Protein AF-A0A2T7DEH5-F1 (afdb_monomer_lite)

Structure (mmCIF, N/CA/C/O backbone):
data_AF-A0A2T7DEH5-F1
#
_entry.id   AF-A0A2T7DEH5-F1
#
loop_
_atom_site.group_PDB
_atom_site.id
_atom_site.type_symbol
_atom_site.label_atom_id
_atom_site.label_alt_id
_atom_site.label_comp_id
_atom_site.label_asym_id
_atom_site.label_entity_id
_atom_site.label_seq_id
_atom_site.pdbx_PDB_ins_code
_atom_site.Cartn_x
_atom_site.Cartn_y
_atom_site.Cartn_z
_atom_site.occupancy
_atom_site.B_iso_or_equiv
_atom_site.auth_seq_id
_atom_site.auth_comp_id
_atom_site.auth_asym_id
_atom_site.auth_atom_id
_atom_site.pdbx_PDB_model_num
ATOM 1 N N . MET A 1 1 ? -46.419 3.529 30.782 1.00 58.59 1 MET A N 1
ATOM 2 C CA . MET A 1 1 ? -45.115 2.832 30.854 1.00 58.59 1 MET A CA 1
ATOM 3 C C . MET A 1 1 ? -44.431 3.254 32.144 1.00 58.59 1 MET A C 1
ATOM 5 O O . MET A 1 1 ? -44.558 4.417 32.499 1.00 58.59 1 MET A O 1
ATOM 9 N N . SER A 1 2 ? -43.824 2.330 32.893 1.00 74.81 2 SER A N 1
ATOM 10 C CA . SER A 1 2 ? -43.203 2.645 34.188 1.00 74.81 2 SER A CA 1
ATOM 11 C C . SER A 1 2 ? -41.852 3.337 33.983 1.00 74.81 2 SER A C 1
ATOM 13 O O . SER A 1 2 ? -41.044 2.860 33.193 1.00 74.81 2 SER A O 1
ATOM 15 N N . ASP A 1 3 ? -41.570 4.400 34.740 1.00 79.75 3 ASP A N 1
ATOM 16 C CA . ASP A 1 3 ? -40.279 5.123 34.788 1.00 79.75 3 ASP A CA 1
ATOM 17 C C . ASP A 1 3 ? -39.073 4.179 35.039 1.00 79.75 3 ASP A C 1
ATOM 19 O O . ASP A 1 3 ? -37.925 4.445 34.679 1.00 79.75 3 ASP A O 1
ATOM 23 N N . ARG A 1 4 ? -39.341 3.001 35.620 1.00 81.69 4 ARG A N 1
ATOM 24 C CA . ARG A 1 4 ? -38.365 1.924 35.831 1.00 81.69 4 ARG A CA 1
ATOM 25 C C . ARG A 1 4 ? -37.975 1.198 34.538 1.00 81.69 4 ARG A C 1
ATOM 27 O O . ARG A 1 4 ? -36.815 0.813 34.399 1.00 81.69 4 ARG A O 1
ATOM 34 N N . ASP A 1 5 ? -38.915 1.028 33.611 1.00 85.06 5 ASP A N 1
ATOM 35 C CA . ASP A 1 5 ? -38.689 0.345 32.333 1.00 85.06 5 ASP A CA 1
ATOM 36 C C . ASP A 1 5 ? -37.904 1.235 31.364 1.00 85.06 5 ASP A C 1
ATOM 38 O O . ASP A 1 5 ? -36.996 0.752 30.690 1.00 85.06 5 ASP A O 1
ATOM 42 N N . GLU A 1 6 ? -38.181 2.543 31.341 1.00 84.81 6 GLU A N 1
ATOM 43 C CA . GLU A 1 6 ? -37.396 3.513 30.560 1.00 84.81 6 GLU A CA 1
ATOM 44 C C . GLU A 1 6 ? -35.951 3.609 31.056 1.00 84.81 6 GLU A C 1
ATOM 46 O O . GLU A 1 6 ? -35.015 3.530 30.260 1.00 84.81 6 GLU A O 1
ATOM 51 N N . LYS A 1 7 ? -35.742 3.671 32.379 1.00 87.81 7 LYS A N 1
ATOM 52 C CA . LYS A 1 7 ? -34.392 3.643 32.968 1.00 87.81 7 LYS A CA 1
ATOM 53 C C . LYS A 1 7 ? -33.633 2.355 32.653 1.00 87.81 7 LYS A C 1
ATOM 55 O O . LYS A 1 7 ? -32.412 2.404 32.506 1.00 87.81 7 LYS A O 1
ATOM 60 N N . ARG A 1 8 ? -34.322 1.210 32.557 1.00 89.94 8 ARG A N 1
ATOM 61 C CA . ARG A 1 8 ? -33.696 -0.064 32.173 1.00 89.94 8 ARG A CA 1
ATOM 62 C C . ARG A 1 8 ? -33.271 -0.049 30.705 1.00 89.94 8 ARG A C 1
ATOM 64 O O . ARG A 1 8 ? -32.101 -0.296 30.436 1.00 89.94 8 ARG A O 1
ATOM 71 N N . LYS A 1 9 ? -34.169 0.352 29.799 1.00 91.19 9 LYS A N 1
ATOM 72 C CA . LYS A 1 9 ? -33.872 0.485 28.363 1.00 91.19 9 LYS A CA 1
ATOM 73 C C . LYS A 1 9 ? -32.709 1.440 28.095 1.00 91.19 9 LYS A C 1
ATOM 75 O O . LYS A 1 9 ? -31.825 1.120 27.313 1.00 91.19 9 LYS A O 1
ATOM 80 N N . LEU A 1 10 ? -32.658 2.581 28.789 1.00 91.69 10 LEU A N 1
ATOM 81 C CA . LEU A 1 10 ? -31.562 3.545 28.639 1.00 91.69 10 LEU A CA 1
ATOM 82 C C . LEU A 1 10 ? -30.207 2.963 29.082 1.00 91.69 10 LEU A C 1
ATOM 84 O O . LEU A 1 10 ? -29.171 3.286 28.507 1.00 91.69 10 LEU A O 1
ATOM 88 N N . ARG A 1 11 ? -30.195 2.119 30.122 1.00 89.62 11 ARG A N 1
ATOM 89 C CA . ARG A 1 11 ? -28.976 1.434 30.583 1.00 89.62 11 ARG A CA 1
ATOM 90 C C . ARG A 1 11 ? -28.533 0.340 29.618 1.00 89.62 11 ARG A C 1
ATOM 92 O O . ARG A 1 11 ? -27.335 0.196 29.414 1.00 89.62 11 ARG A O 1
ATOM 99 N N . GLU A 1 12 ? -29.480 -0.410 29.060 1.00 92.00 12 GLU A N 1
ATOM 100 C CA . GLU A 1 12 ? -29.220 -1.433 28.040 1.00 92.00 12 GLU A CA 1
ATOM 101 C C . GLU A 1 12 ? -28.627 -0.788 26.779 1.00 92.00 12 GLU A C 1
ATOM 103 O O . GLU A 1 12 ? -27.532 -1.171 26.384 1.00 92.00 12 GLU A O 1
ATOM 108 N N . ALA A 1 13 ? -29.241 0.281 26.260 1.00 90.69 13 ALA A N 1
ATOM 109 C CA . ALA A 1 13 ? -28.735 1.014 25.095 1.00 90.69 13 ALA A CA 1
ATOM 110 C C . ALA A 1 13 ? -27.317 1.572 25.314 1.00 90.69 13 ALA A C 1
ATOM 112 O O . ALA A 1 13 ? -26.425 1.348 24.506 1.00 90.69 13 ALA A O 1
ATOM 113 N N . ARG A 1 14 ? -27.056 2.212 26.464 1.00 92.12 14 ARG A N 1
ATOM 114 C CA . ARG A 1 14 ? -25.702 2.702 26.796 1.00 92.12 14 ARG A CA 1
ATOM 115 C C . ARG A 1 14 ? -24.666 1.585 26.887 1.00 92.12 14 ARG A C 1
ATOM 117 O O . ARG A 1 14 ? -23.488 1.825 26.637 1.00 92.12 14 ARG A O 1
ATOM 124 N N . LYS A 1 15 ? -25.079 0.395 27.325 1.00 93.12 15 LYS A N 1
ATOM 125 C CA . LYS A 1 15 ? -24.193 -0.765 27.389 1.00 93.12 15 LYS A CA 1
ATOM 126 C C . LYS A 1 15 ? -23.897 -1.286 25.983 1.00 93.12 15 LYS A C 1
ATOM 128 O O . LYS A 1 15 ? -22.737 -1.552 25.702 1.00 93.12 15 LYS A O 1
ATOM 133 N N . GLU A 1 16 ? -24.909 -1.386 25.125 1.00 91.25 16 GLU A N 1
ATOM 134 C CA . GLU A 1 16 ? -24.741 -1.766 23.717 1.00 91.25 16 GLU A CA 1
ATOM 135 C C . GLU A 1 16 ? -23.810 -0.796 22.982 1.00 91.25 16 GLU A C 1
ATOM 137 O O . GLU A 1 16 ? -22.873 -1.247 22.330 1.00 91.25 16 GLU A O 1
ATOM 142 N N . ASP A 1 17 ? -23.984 0.515 23.170 1.00 91.56 17 ASP A N 1
ATOM 143 C CA . ASP A 1 17 ? -23.095 1.533 22.596 1.00 91.56 17 ASP A CA 1
ATOM 144 C C . ASP A 1 17 ? -21.641 1.342 23.062 1.00 91.56 17 ASP A C 1
ATOM 146 O O . ASP A 1 17 ? -20.717 1.320 22.250 1.00 91.56 17 ASP A O 1
ATOM 150 N N . ALA A 1 18 ? -21.431 1.132 24.366 1.00 90.88 18 ALA A N 1
ATOM 151 C CA . ALA A 1 18 ? -20.100 0.905 24.932 1.00 90.88 18 ALA A CA 1
ATOM 152 C C . ALA A 1 18 ? -19.481 -0.442 24.510 1.00 90.88 18 ALA A C 1
ATOM 154 O O . ALA A 1 18 ? -18.256 -0.584 24.466 1.00 90.88 18 ALA A O 1
ATOM 155 N N . ASP A 1 19 ? -20.301 -1.459 24.246 1.00 92.25 19 ASP A N 1
ATOM 156 C CA . ASP A 1 19 ? -19.854 -2.753 23.727 1.00 92.25 19 ASP A CA 1
ATOM 157 C C . ASP A 1 19 ? -19.469 -2.629 22.242 1.00 92.25 19 ASP A C 1
ATOM 159 O O . ASP A 1 19 ? -18.417 -3.135 21.846 1.00 92.25 19 ASP A O 1
ATOM 163 N N . MET A 1 20 ? -20.241 -1.881 21.444 1.00 89.19 20 MET A N 1
ATOM 164 C CA . MET A 1 20 ? -19.904 -1.565 20.051 1.00 89.19 20 MET A CA 1
ATOM 165 C C . MET A 1 20 ? -18.625 -0.737 19.934 1.00 89.19 20 MET A C 1
ATOM 167 O O . MET A 1 20 ? -17.775 -1.047 19.103 1.00 89.19 20 MET A O 1
ATOM 171 N N . GLU A 1 21 ? -18.456 0.291 20.767 1.00 88.62 21 GLU A N 1
ATOM 172 C CA . GLU A 1 21 ? -17.243 1.115 20.771 1.00 88.62 21 GLU A CA 1
ATOM 173 C C . GLU A 1 21 ? -16.004 0.270 21.095 1.00 88.62 21 GLU A C 1
ATOM 175 O O . GLU A 1 21 ? -14.983 0.361 20.412 1.00 88.62 21 GLU A O 1
ATOM 180 N N . ARG A 1 22 ? -16.114 -0.634 22.078 1.00 87.75 22 ARG A N 1
ATOM 181 C CA . ARG A 1 22 ? -15.038 -1.578 22.408 1.00 87.75 22 ARG A CA 1
ATOM 182 C C . ARG A 1 22 ? -14.733 -2.552 21.275 1.00 87.75 22 ARG A C 1
ATOM 184 O O . ARG A 1 22 ? -13.559 -2.826 21.043 1.00 87.75 22 ARG A O 1
ATOM 191 N N . ALA A 1 23 ? -15.749 -3.053 20.574 1.00 85.88 23 ALA A N 1
ATOM 192 C CA . ALA A 1 23 ? -15.551 -3.919 19.414 1.00 85.88 23 ALA A CA 1
ATOM 193 C C . ALA A 1 23 ? -14.823 -3.176 18.280 1.00 85.88 23 ALA A C 1
ATOM 195 O O . ALA A 1 23 ? -13.813 -3.660 17.780 1.00 85.88 23 ALA A O 1
ATOM 196 N N . GLN A 1 24 ? -15.248 -1.950 17.954 1.00 84.56 24 GLN A N 1
ATOM 197 C CA . GLN A 1 24 ? -14.571 -1.122 16.947 1.00 84.56 24 GLN A CA 1
ATOM 198 C C . GLN A 1 24 ? -13.116 -0.828 17.317 1.00 84.56 24 GLN A C 1
ATOM 200 O O . GLN A 1 24 ? -12.240 -0.792 16.457 1.00 84.56 24 GLN A O 1
ATOM 205 N N . GLU A 1 25 ? -12.851 -0.580 18.594 1.00 84.88 25 GLU A N 1
ATOM 206 C CA . GLU A 1 25 ? -11.505 -0.325 19.089 1.00 84.88 25 GLU A CA 1
ATOM 207 C C . GLU A 1 25 ? -10.614 -1.575 18.986 1.00 84.88 25 GLU A C 1
ATOM 209 O O . GLU A 1 25 ? -9.455 -1.473 18.581 1.00 84.88 25 GLU A O 1
ATOM 214 N N . GLN A 1 26 ? -11.165 -2.761 19.264 1.00 85.25 26 GLN A N 1
ATOM 215 C CA . GLN A 1 26 ? -10.478 -4.039 19.047 1.00 85.25 26 GLN A CA 1
ATOM 216 C C . GLN A 1 26 ? -10.177 -4.284 17.565 1.00 85.25 26 GLN A C 1
ATOM 218 O O . GLN A 1 26 ? -9.048 -4.647 17.236 1.00 85.25 26 GLN A O 1
ATOM 223 N N . ASP A 1 27 ? -11.131 -4.005 16.676 1.00 84.25 27 ASP A N 1
ATOM 224 C CA . ASP A 1 27 ? -10.960 -4.158 15.226 1.00 84.25 27 ASP A CA 1
ATOM 225 C C . ASP A 1 27 ? -9.881 -3.218 14.666 1.00 84.25 27 ASP A C 1
ATOM 227 O O . ASP A 1 27 ? -9.196 -3.533 13.696 1.00 84.25 27 ASP A O 1
ATOM 231 N N . ARG A 1 28 ? -9.704 -2.047 15.282 1.00 88.06 28 ARG A N 1
ATOM 232 C CA . ARG A 1 28 ? -8.735 -1.025 14.861 1.00 88.06 28 ARG A CA 1
ATOM 233 C C . ARG A 1 28 ? -7.343 -1.214 15.457 1.00 88.06 28 ARG A C 1
ATOM 235 O O . ARG A 1 28 ? -6.384 -0.618 14.959 1.00 88.06 28 ARG A O 1
ATOM 242 N N . ALA A 1 29 ? -7.211 -2.012 16.515 1.00 87.94 29 ALA A N 1
ATOM 243 C CA . ALA A 1 29 ? -5.944 -2.217 17.208 1.00 87.94 29 ALA A CA 1
ATOM 244 C C . ALA A 1 29 ? -4.829 -2.788 16.303 1.00 87.94 29 ALA A C 1
ATOM 246 O O . ALA A 1 29 ? -3.707 -2.275 16.387 1.00 87.94 29 ALA A O 1
ATOM 247 N N . PRO A 1 30 ? -5.090 -3.769 15.407 1.00 88.06 30 PRO A N 1
ATOM 248 C CA . PRO A 1 30 ? -4.092 -4.242 14.449 1.00 88.06 30 PRO A CA 1
ATOM 249 C C . PRO A 1 30 ? -3.577 -3.122 13.546 1.00 88.06 30 PRO A C 1
ATOM 251 O O . PRO A 1 30 ? -2.369 -2.932 13.453 1.00 88.06 30 PRO A O 1
ATOM 254 N N . VAL A 1 31 ? -4.465 -2.314 12.961 1.00 88.25 31 VAL A N 1
ATOM 255 C CA . VAL A 1 31 ? -4.079 -1.194 12.085 1.00 88.25 31 VAL A CA 1
ATOM 256 C C . VAL A 1 31 ? -3.218 -0.184 12.840 1.00 88.25 31 VAL A C 1
ATOM 258 O O . VAL A 1 31 ? -2.134 0.167 12.386 1.00 88.25 31 VAL A O 1
ATOM 261 N N . ARG A 1 32 ? -3.637 0.219 14.050 1.00 89.31 32 ARG A N 1
ATOM 262 C CA . ARG A 1 32 ? -2.886 1.174 14.888 1.00 89.31 32 ARG A CA 1
ATOM 263 C C . ARG A 1 32 ? -1.470 0.716 15.207 1.00 89.31 32 ARG A C 1
ATOM 265 O O . ARG A 1 32 ? -0.566 1.543 15.282 1.00 89.31 32 ARG A O 1
ATOM 272 N N . LYS A 1 33 ? -1.280 -0.589 15.407 1.00 90.25 33 LYS A N 1
ATOM 273 C CA . LYS A 1 33 ? 0.032 -1.180 15.681 1.00 90.25 33 LYS A CA 1
ATOM 274 C C . LYS A 1 33 ? 0.982 -1.073 14.482 1.00 90.25 33 LYS A C 1
ATOM 276 O O . LYS A 1 33 ? 2.190 -1.025 14.695 1.00 90.25 33 LYS A O 1
ATOM 281 N N . HIS A 1 34 ? 0.447 -1.034 13.263 1.00 91.50 34 HIS A N 1
ATOM 282 C CA . HIS A 1 34 ? 1.219 -1.047 12.019 1.00 91.50 34 HIS A CA 1
ATOM 283 C C . HIS A 1 34 ? 1.211 0.300 11.278 1.00 91.50 34 HIS A C 1
ATOM 285 O O . HIS A 1 34 ? 1.716 0.378 10.160 1.00 91.50 34 HIS A O 1
ATOM 291 N N . LEU A 1 35 ? 0.675 1.365 11.889 1.00 92.00 35 LEU A N 1
ATOM 292 C CA . LEU A 1 35 ? 0.771 2.717 11.336 1.00 92.00 35 LEU A CA 1
ATOM 293 C C . LEU A 1 35 ? 2.236 3.109 11.135 1.00 92.00 35 LEU A C 1
ATOM 295 O O . LEU A 1 35 ? 3.046 3.060 12.066 1.00 92.00 35 LEU A O 1
ATOM 299 N N . GLN A 1 36 ? 2.548 3.533 9.916 1.00 93.62 36 GLN A N 1
ATOM 300 C CA . GLN A 1 36 ? 3.885 3.954 9.524 1.00 93.62 36 GLN A CA 1
ATOM 301 C C . GLN A 1 36 ? 4.087 5.432 9.850 1.00 93.62 36 GLN A C 1
ATOM 303 O O . GLN A 1 36 ? 3.223 6.255 9.560 1.00 93.62 36 GLN A O 1
ATOM 308 N N . ARG A 1 37 ? 5.230 5.787 10.445 1.00 91.69 37 ARG A N 1
ATOM 309 C CA . ARG A 1 37 ? 5.565 7.182 10.796 1.00 91.69 37 ARG A CA 1
ATOM 310 C C . ARG A 1 37 ? 6.729 7.726 9.985 1.00 91.69 37 ARG A C 1
ATOM 312 O O . ARG A 1 37 ? 6.987 8.930 10.016 1.00 91.69 37 ARG A O 1
ATOM 319 N N . ARG A 1 38 ? 7.472 6.838 9.333 1.00 94.12 38 ARG A N 1
ATOM 320 C CA . ARG A 1 38 ? 8.618 7.141 8.485 1.00 94.12 38 ARG A CA 1
ATOM 321 C C . ARG A 1 38 ? 8.661 6.158 7.328 1.00 94.12 38 ARG A C 1
ATOM 323 O O . ARG A 1 38 ? 7.990 5.128 7.338 1.00 94.12 38 ARG A O 1
ATOM 330 N N . ILE A 1 39 ? 9.491 6.469 6.342 1.00 94.12 39 ILE A N 1
ATOM 331 C CA . ILE A 1 39 ? 9.630 5.640 5.150 1.00 94.12 39 ILE A CA 1
ATOM 332 C C . ILE A 1 39 ? 10.139 4.227 5.467 1.0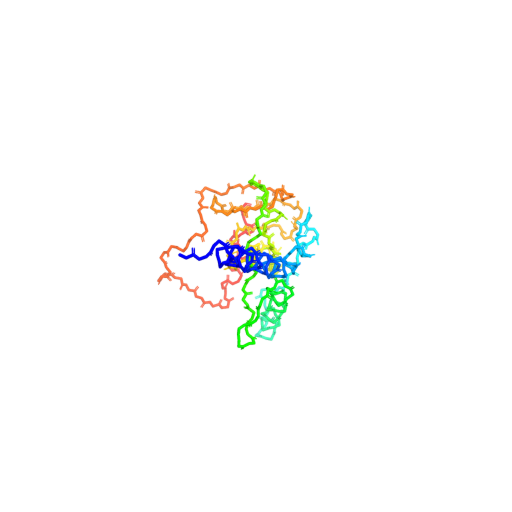0 94.12 39 ILE A C 1
ATOM 334 O O . ILE A 1 39 ? 9.721 3.271 4.819 1.00 94.12 39 ILE A O 1
ATOM 338 N N . GLU A 1 40 ? 10.986 4.074 6.487 1.00 94.50 40 GLU A N 1
ATOM 339 C CA . GLU A 1 40 ? 11.544 2.778 6.889 1.00 94.50 40 GLU A CA 1
ATOM 340 C C . GLU A 1 40 ? 10.495 1.832 7.486 1.00 94.50 40 GLU A C 1
ATOM 342 O O . GLU A 1 40 ? 10.716 0.622 7.521 1.00 94.50 40 GLU A O 1
ATOM 347 N N . ASP A 1 41 ? 9.359 2.372 7.936 1.00 94.69 41 ASP A N 1
ATOM 348 C CA . ASP A 1 41 ? 8.263 1.588 8.502 1.00 94.69 41 ASP A CA 1
ATOM 349 C C . ASP A 1 41 ? 7.401 0.933 7.408 1.00 94.69 41 ASP A C 1
ATOM 351 O O . ASP A 1 41 ? 6.612 0.038 7.713 1.00 94.69 41 ASP A O 1
ATOM 355 N N . ILE A 1 42 ? 7.514 1.369 6.144 1.00 95.25 42 ILE A N 1
ATOM 356 C CA . ILE A 1 42 ? 6.729 0.825 5.028 1.00 95.25 42 ILE A CA 1
ATOM 357 C C . ILE A 1 42 ? 7.336 -0.517 4.590 1.00 95.25 42 ILE A C 1
ATOM 359 O O . ILE A 1 42 ? 8.466 -0.543 4.090 1.00 95.25 42 ILE A O 1
ATOM 363 N N . PRO A 1 43 ? 6.602 -1.642 4.698 1.00 95.81 43 PRO A N 1
ATOM 364 C CA . PRO A 1 43 ? 7.085 -2.932 4.226 1.00 95.81 43 PRO A CA 1
ATOM 365 C C . PRO A 1 43 ? 7.353 -2.903 2.720 1.00 95.81 43 PRO A C 1
ATOM 367 O O . PRO A 1 43 ? 6.518 -2.442 1.943 1.00 95.81 43 PRO A O 1
ATOM 370 N N . VAL A 1 44 ? 8.498 -3.441 2.293 1.00 96.56 44 VAL A N 1
ATOM 371 C CA . VAL A 1 44 ? 8.879 -3.508 0.876 1.00 96.56 44 VAL A CA 1
ATOM 372 C C . VAL A 1 44 ? 9.000 -4.960 0.429 1.00 96.56 44 VAL A C 1
ATOM 374 O O . VAL A 1 44 ? 9.882 -5.695 0.876 1.00 96.56 44 VAL A O 1
ATOM 377 N N . TYR A 1 45 ? 8.154 -5.368 -0.512 1.00 96.44 45 TYR A N 1
ATOM 378 C CA . TYR A 1 45 ? 8.231 -6.679 -1.153 1.00 96.44 45 TYR A CA 1
ATOM 379 C C . TYR A 1 45 ? 8.933 -6.570 -2.500 1.00 96.44 45 TYR A C 1
ATOM 381 O O . TYR A 1 45 ? 8.649 -5.659 -3.264 1.00 96.44 45 TYR A O 1
ATOM 389 N N . THR A 1 46 ? 9.842 -7.488 -2.818 1.00 95.25 46 THR A N 1
ATOM 390 C CA . THR A 1 46 ? 10.675 -7.384 -4.028 1.00 95.25 46 THR A CA 1
ATOM 391 C C . THR A 1 46 ? 10.351 -8.482 -5.031 1.00 95.25 46 THR A C 1
ATOM 393 O O . THR A 1 46 ? 10.191 -9.641 -4.649 1.00 95.25 46 THR A O 1
ATOM 396 N N . ILE A 1 47 ? 10.317 -8.122 -6.313 1.00 93.94 47 ILE A N 1
ATOM 397 C CA . ILE A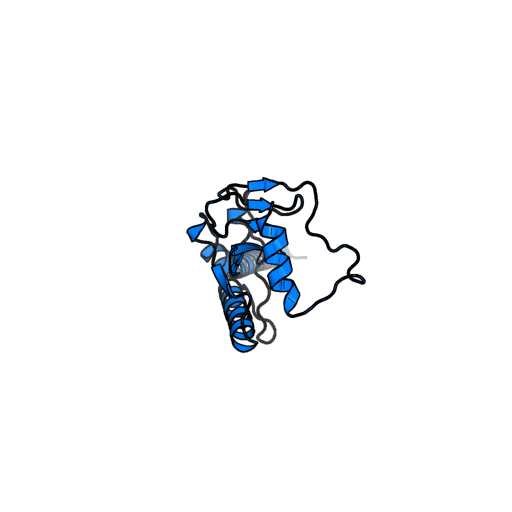 1 47 ? 10.252 -9.056 -7.437 1.00 93.94 47 ILE A CA 1
ATOM 398 C C . ILE A 1 47 ? 11.185 -8.597 -8.561 1.00 93.94 47 ILE A C 1
ATOM 400 O O . ILE A 1 47 ? 11.342 -7.400 -8.807 1.00 93.94 47 ILE A O 1
ATOM 404 N N . LEU A 1 48 ? 11.845 -9.562 -9.196 1.00 92.50 48 LEU A N 1
ATOM 405 C CA . LEU A 1 48 ? 12.761 -9.331 -10.312 1.00 92.50 48 LEU A CA 1
ATOM 406 C C . LEU A 1 48 ? 11.990 -9.343 -11.638 1.00 92.50 48 LEU A C 1
ATOM 408 O O . LEU A 1 48 ? 10.972 -10.025 -11.742 1.00 92.50 48 LEU A O 1
ATOM 412 N N . GLU A 1 49 ? 12.478 -8.627 -12.651 1.00 90.00 49 GLU A N 1
ATOM 413 C CA . GLU A 1 49 ? 11.874 -8.625 -13.996 1.00 90.00 49 GLU A CA 1
ATOM 414 C C . GLU A 1 49 ? 11.815 -10.022 -14.636 1.00 90.00 49 GLU A C 1
ATOM 416 O O . GLU A 1 49 ? 10.908 -10.306 -15.409 1.00 90.00 49 GLU A O 1
ATOM 421 N N . ASP A 1 50 ? 12.762 -10.899 -14.298 1.00 89.06 50 ASP A N 1
ATOM 422 C CA . ASP A 1 50 ? 12.897 -12.258 -14.820 1.00 89.06 50 ASP A CA 1
ATOM 423 C C . ASP A 1 50 ? 12.372 -13.319 -13.840 1.00 89.06 50 ASP A C 1
ATOM 425 O O . ASP A 1 50 ? 12.667 -14.507 -13.985 1.00 89.06 50 ASP A O 1
ATOM 429 N N . ALA A 1 51 ? 11.589 -12.893 -12.842 1.00 88.56 51 ALA A N 1
ATOM 430 C CA . ALA A 1 51 ? 11.006 -13.770 -11.841 1.00 88.56 51 ALA A CA 1
ATOM 431 C C . ALA A 1 51 ? 10.168 -14.887 -12.478 1.00 88.56 51 ALA A C 1
ATOM 433 O O . ALA A 1 51 ? 9.338 -14.657 -13.357 1.00 88.56 51 ALA A O 1
ATOM 434 N N . ASP A 1 52 ? 10.362 -16.104 -11.975 1.00 89.88 52 ASP A N 1
ATOM 435 C CA . ASP A 1 52 ? 9.543 -17.254 -12.330 1.00 89.88 52 ASP A CA 1
ATOM 436 C C . ASP A 1 52 ? 8.208 -17.260 -11.561 1.00 89.88 52 ASP A C 1
ATOM 438 O O . ASP A 1 52 ? 7.990 -16.510 -10.600 1.00 89.88 52 ASP A O 1
ATOM 442 N N . ASP A 1 53 ? 7.310 -18.169 -11.950 1.00 90.19 53 ASP A N 1
ATOM 443 C CA . ASP A 1 53 ? 6.005 -18.348 -11.301 1.00 90.19 53 ASP A CA 1
ATOM 444 C C . ASP A 1 53 ? 6.131 -18.581 -9.790 1.00 90.19 53 ASP A C 1
ATOM 446 O O . ASP A 1 53 ? 5.274 -18.172 -9.003 1.00 90.19 53 ASP A O 1
ATOM 450 N N . ARG A 1 54 ? 7.219 -19.227 -9.354 1.00 93.56 54 ARG A N 1
ATOM 451 C CA . ARG A 1 54 ? 7.470 -19.509 -7.941 1.00 93.56 54 ARG A CA 1
ATOM 452 C C . ARG A 1 54 ? 7.793 -18.233 -7.169 1.00 93.56 54 ARG A C 1
ATOM 454 O O . ARG A 1 54 ? 7.273 -18.049 -6.066 1.00 93.56 54 ARG A O 1
ATOM 461 N N . ALA A 1 55 ? 8.649 -17.374 -7.710 1.00 91.56 55 ALA A N 1
ATOM 462 C CA . ALA A 1 55 ? 8.970 -16.078 -7.131 1.00 91.56 55 ALA A CA 1
ATOM 463 C C . ALA A 1 55 ? 7.734 -15.169 -7.106 1.00 91.56 55 ALA A C 1
ATOM 465 O O . ALA A 1 55 ? 7.460 -14.547 -6.076 1.00 91.56 55 ALA A O 1
ATOM 466 N N . PHE A 1 56 ? 6.933 -15.175 -8.176 1.00 90.56 56 PHE A N 1
ATOM 467 C CA . PHE A 1 56 ? 5.661 -14.456 -8.213 1.00 90.56 56 PHE A CA 1
ATOM 468 C C . PHE A 1 56 ? 4.675 -14.966 -7.151 1.00 90.56 56 PHE A C 1
ATOM 470 O O . PHE A 1 56 ? 4.140 -14.185 -6.362 1.00 90.56 56 PHE A O 1
ATOM 477 N N . TYR A 1 57 ? 4.491 -16.284 -7.037 1.00 93.69 57 TYR A N 1
ATOM 478 C CA . TYR A 1 57 ? 3.637 -16.870 -6.003 1.00 93.69 57 TYR A CA 1
ATOM 479 C C . TYR A 1 57 ? 4.132 -16.531 -4.591 1.00 93.69 57 TYR A C 1
ATOM 481 O O . TYR A 1 57 ? 3.338 -16.200 -3.708 1.00 93.69 57 TYR A O 1
ATOM 489 N N . LYS A 1 58 ? 5.452 -16.551 -4.371 1.00 94.50 58 LYS A N 1
ATOM 490 C CA . LYS A 1 58 ? 6.053 -16.152 -3.095 1.00 94.50 58 LYS A CA 1
ATOM 491 C C . LYS A 1 58 ? 5.740 -14.693 -2.756 1.00 94.50 58 LYS A C 1
ATOM 493 O O . LYS A 1 58 ? 5.366 -14.431 -1.614 1.00 94.50 58 LYS A O 1
ATOM 498 N N . LEU A 1 59 ? 5.830 -13.775 -3.723 1.00 93.31 59 LEU A N 1
ATOM 499 C CA . LEU A 1 59 ? 5.432 -12.374 -3.547 1.00 93.31 59 LEU A CA 1
ATOM 500 C C . LEU A 1 59 ? 3.964 -12.271 -3.108 1.00 93.31 59 LEU A C 1
ATOM 502 O O . LEU A 1 59 ? 3.658 -11.582 -2.135 1.00 93.31 59 LEU A O 1
ATOM 506 N N . LEU A 1 60 ? 3.059 -12.976 -3.794 1.00 92.56 60 LEU A N 1
ATOM 507 C CA . LEU A 1 60 ? 1.635 -12.973 -3.447 1.00 92.56 60 LEU A CA 1
ATOM 508 C C . LEU A 1 60 ? 1.393 -13.493 -2.026 1.00 92.56 60 LEU A C 1
ATOM 510 O O . LEU A 1 60 ? 0.592 -12.916 -1.291 1.00 92.56 60 LEU A O 1
ATOM 514 N N . MET A 1 61 ? 2.100 -14.547 -1.613 1.00 93.88 61 MET A N 1
ATOM 515 C CA . MET A 1 61 ? 1.980 -15.093 -0.259 1.00 93.88 61 MET A CA 1
ATOM 516 C C . MET A 1 61 ? 2.539 -14.149 0.808 1.00 93.88 61 MET A C 1
ATOM 518 O O . MET A 1 61 ? 1.922 -14.008 1.859 1.00 93.88 61 MET A O 1
ATOM 522 N N . GLN A 1 62 ? 3.658 -13.470 0.542 1.00 93.94 62 GLN A N 1
ATOM 523 C CA . GLN A 1 62 ? 4.225 -12.476 1.459 1.00 93.94 62 GLN A CA 1
ATOM 524 C C . GLN A 1 62 ? 3.287 -11.282 1.652 1.00 93.94 62 GLN A C 1
ATOM 526 O O . GLN A 1 62 ? 3.027 -10.886 2.785 1.00 93.94 62 GLN A O 1
ATOM 531 N N . ARG A 1 63 ? 2.722 -10.761 0.557 1.00 92.19 63 ARG A N 1
ATOM 532 C CA . ARG A 1 63 ? 1.727 -9.683 0.610 1.00 92.19 63 ARG A CA 1
ATOM 533 C C . ARG A 1 63 ? 0.467 -10.120 1.346 1.00 92.19 63 ARG A C 1
ATOM 535 O O . ARG A 1 63 ? -0.037 -9.390 2.189 1.00 92.19 63 ARG A O 1
ATOM 542 N N . ARG A 1 64 ? -0.019 -11.336 1.074 1.00 90.69 64 ARG A N 1
ATOM 543 C CA . ARG A 1 64 ? -1.169 -11.903 1.786 1.00 90.69 64 ARG A CA 1
ATOM 544 C C . ARG A 1 64 ? -0.895 -12.017 3.285 1.00 90.69 64 ARG A C 1
ATOM 546 O O . ARG A 1 64 ? -1.772 -11.673 4.065 1.00 90.69 64 ARG A O 1
ATOM 553 N N . ALA A 1 65 ? 0.290 -12.482 3.679 1.00 90.94 65 ALA A N 1
ATOM 554 C CA . ALA A 1 65 ? 0.685 -12.562 5.082 1.00 90.94 65 ALA A CA 1
ATOM 555 C C . ALA A 1 65 ? 0.709 -11.177 5.749 1.00 90.94 65 ALA A C 1
ATOM 557 O O . ALA A 1 65 ? 0.156 -11.044 6.832 1.00 90.94 65 ALA A O 1
ATOM 558 N N . GLY A 1 66 ? 1.234 -10.149 5.072 1.00 89.12 66 GLY A N 1
ATOM 559 C CA . GLY A 1 66 ? 1.173 -8.765 5.559 1.00 89.12 66 GLY A CA 1
ATOM 560 C C . GLY A 1 66 ? -0.262 -8.290 5.798 1.00 89.12 66 GLY A C 1
ATOM 561 O O . GLY A 1 66 ? -0.579 -7.807 6.879 1.00 89.12 66 GLY A O 1
ATOM 562 N N . ILE A 1 67 ? -1.174 -8.550 4.853 1.00 89.62 67 ILE A N 1
ATOM 563 C CA . ILE A 1 67 ? -2.599 -8.218 5.028 1.00 89.62 67 ILE A CA 1
ATOM 564 C C . ILE A 1 67 ? -3.192 -8.935 6.250 1.00 89.62 67 ILE A C 1
ATOM 566 O O . ILE A 1 67 ? -3.977 -8.338 6.973 1.00 89.62 67 ILE A O 1
ATOM 570 N N . PHE A 1 68 ? -2.814 -10.187 6.528 1.00 90.31 68 PHE A N 1
ATOM 571 C CA . PHE A 1 68 ? -3.258 -10.883 7.744 1.00 90.31 68 PHE A CA 1
ATOM 572 C C . PHE A 1 68 ? -2.769 -10.227 9.043 1.00 90.31 68 PHE A C 1
ATOM 574 O O . PHE A 1 68 ? -3.438 -10.373 10.062 1.00 90.31 68 PHE A O 1
ATOM 581 N N . GLU A 1 69 ? -1.626 -9.541 9.031 1.00 89.31 69 GLU A N 1
ATOM 582 C CA . GLU A 1 69 ? -1.093 -8.854 10.214 1.00 89.31 69 GLU A CA 1
ATOM 583 C C . GLU A 1 69 ? -1.861 -7.565 10.525 1.00 89.31 69 GLU A C 1
ATOM 585 O O . GLU A 1 69 ? -2.045 -7.224 11.698 1.00 89.31 69 GLU A O 1
ATOM 590 N N . VAL A 1 70 ? -2.333 -6.871 9.486 1.00 86.62 70 VAL A N 1
ATOM 591 C CA . VAL A 1 70 ? -3.078 -5.609 9.616 1.00 86.62 70 VAL A CA 1
ATOM 592 C C . VAL A 1 70 ? -4.598 -5.784 9.605 1.00 86.62 70 VAL A C 1
ATOM 594 O O . VAL A 1 70 ? -5.313 -4.891 10.058 1.00 86.62 70 VAL A O 1
ATOM 597 N N . ALA A 1 71 ? -5.108 -6.920 9.121 1.00 85.88 71 ALA A N 1
ATOM 598 C CA . ALA A 1 71 ? -6.535 -7.214 9.061 1.00 85.88 71 ALA A CA 1
ATOM 599 C C . ALA A 1 71 ? -7.175 -7.226 10.455 1.00 85.88 71 ALA A C 1
ATOM 601 O O . ALA A 1 71 ? -6.641 -7.786 11.413 1.00 85.88 71 ALA A O 1
ATOM 602 N N . SER A 1 72 ? -8.375 -6.654 10.542 1.00 77.56 72 SER A N 1
ATOM 603 C CA . SER A 1 72 ? -9.192 -6.681 11.757 1.00 77.56 72 SER A CA 1
ATOM 604 C C . SER A 1 72 ? -9.893 -8.027 11.950 1.00 77.56 72 SER A C 1
ATOM 606 O O . SER A 1 72 ? -9.977 -8.548 13.060 1.00 77.56 72 SER A O 1
ATOM 608 N N . ILE A 1 73 ? -10.382 -8.611 10.853 1.00 84.50 73 ILE A N 1
ATOM 609 C CA . ILE A 1 73 ? -11.202 -9.821 10.847 1.00 84.50 73 ILE A CA 1
ATOM 610 C C . ILE A 1 73 ? -10.839 -10.728 9.670 1.00 84.50 73 ILE A C 1
ATOM 612 O O . ILE A 1 73 ? -10.350 -10.295 8.624 1.00 84.50 73 ILE A O 1
ATOM 616 N N . THR A 1 74 ? -11.134 -12.015 9.832 1.00 88.44 74 THR A N 1
ATOM 617 C CA . THR A 1 74 ? -11.125 -12.988 8.740 1.00 88.44 74 THR A CA 1
ATOM 618 C C . THR A 1 74 ? -12.539 -13.511 8.505 1.00 88.44 74 THR A C 1
ATOM 620 O O . THR A 1 74 ? -13.247 -13.865 9.447 1.00 88.44 74 THR A O 1
ATOM 623 N N . ILE A 1 75 ? -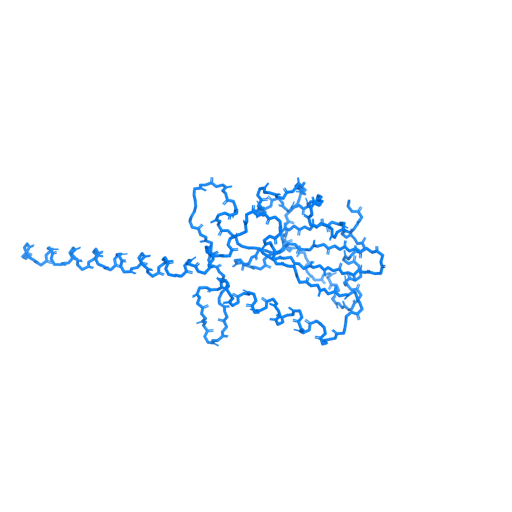12.960 -13.575 7.242 1.00 88.38 75 ILE A N 1
ATOM 624 C CA . ILE A 1 75 ? -14.237 -14.168 6.830 1.00 88.38 75 ILE A CA 1
ATOM 625 C C . ILE A 1 75 ? -13.903 -15.411 6.011 1.00 88.38 75 ILE A C 1
ATOM 627 O O . ILE A 1 75 ? -13.228 -15.322 4.990 1.00 88.38 75 ILE A O 1
ATOM 631 N N . LEU A 1 76 ? -14.331 -16.588 6.479 1.00 91.75 76 LEU A N 1
ATOM 632 C CA . LEU A 1 76 ? -14.041 -17.879 5.832 1.00 91.75 76 LEU A CA 1
ATOM 633 C C . LEU A 1 76 ? -12.533 -18.121 5.578 1.00 91.75 76 LEU A C 1
ATOM 635 O O . LEU A 1 76 ? -12.147 -18.705 4.569 1.00 91.75 76 LEU A O 1
ATOM 639 N N . GLY A 1 77 ? -11.665 -17.654 6.483 1.00 87.25 77 GLY A N 1
ATOM 640 C CA . GLY A 1 77 ? -10.206 -17.788 6.350 1.00 87.25 77 GLY A CA 1
ATOM 641 C C . GLY A 1 77 ? -9.562 -16.834 5.333 1.00 87.25 77 GLY A C 1
ATOM 642 O O . GLY A 1 77 ? -8.376 -16.970 5.020 1.00 87.25 77 GLY A O 1
ATOM 643 N N . VAL A 1 78 ? -10.320 -15.866 4.817 1.00 89.62 78 VAL A N 1
ATOM 644 C CA . VAL A 1 78 ? -9.825 -14.783 3.963 1.00 89.62 78 VAL A CA 1
ATOM 645 C C . VAL A 1 78 ? -9.736 -13.510 4.808 1.00 89.62 78 VAL A C 1
ATOM 647 O O . VAL A 1 78 ? -10.713 -13.181 5.485 1.00 89.62 78 VAL A O 1
ATOM 650 N N . PRO A 1 79 ? -8.590 -12.807 4.822 1.00 89.56 79 PRO A N 1
ATOM 651 C CA . PRO A 1 79 ? -8.481 -11.563 5.563 1.00 89.56 79 PRO A CA 1
ATOM 652 C C . PRO A 1 79 ? -9.302 -10.488 4.852 1.00 89.56 79 PRO A C 1
ATOM 654 O O . PRO A 1 79 ? -9.238 -10.356 3.627 1.00 89.56 79 PRO A O 1
ATOM 657 N N . VAL A 1 80 ? -10.081 -9.737 5.621 1.00 88.38 80 VAL A N 1
ATOM 658 C CA . VAL A 1 80 ? -10.700 -8.506 5.127 1.00 88.38 80 VAL A CA 1
ATOM 659 C C . VAL A 1 80 ? -9.645 -7.410 5.209 1.00 88.38 80 VAL A C 1
ATOM 661 O O . VAL A 1 80 ? -8.874 -7.376 6.170 1.00 88.38 80 VAL A O 1
ATOM 664 N N . THR A 1 81 ? -9.570 -6.547 4.195 1.00 88.25 81 THR A N 1
ATOM 665 C CA . THR A 1 81 ? -8.629 -5.425 4.220 1.00 88.25 81 THR A CA 1
ATOM 666 C C . THR A 1 81 ? -8.853 -4.565 5.468 1.00 88.25 81 THR A C 1
ATOM 668 O O . THR A 1 81 ? -9.988 -4.460 5.951 1.00 88.25 81 THR A O 1
ATOM 671 N N . PRO A 1 82 ? -7.781 -3.992 6.043 1.00 87.38 82 PRO A N 1
ATOM 672 C CA . PRO A 1 82 ? -7.892 -3.174 7.242 1.00 87.38 82 PRO A CA 1
ATOM 673 C C . PRO A 1 82 ? -8.877 -2.015 7.030 1.00 87.38 82 PRO A C 1
ATOM 675 O O . PRO A 1 82 ? -8.952 -1.474 5.926 1.00 87.38 82 PRO A O 1
ATOM 678 N N . PRO A 1 83 ? -9.636 -1.605 8.060 1.00 86.62 83 PRO A N 1
ATOM 679 C CA . PRO A 1 83 ? -10.455 -0.403 7.984 1.00 86.62 83 PRO A CA 1
ATOM 680 C C . PRO A 1 83 ? -9.590 0.861 8.063 1.00 86.62 83 PRO A C 1
ATOM 682 O O . PRO A 1 83 ? -8.527 0.871 8.682 1.00 86.62 83 PRO A O 1
ATOM 685 N N . GLU A 1 84 ? -10.094 1.963 7.513 1.00 88.50 84 GLU A N 1
ATOM 686 C CA . GLU A 1 84 ? -9.529 3.288 7.773 1.00 88.50 84 GLU A CA 1
ATOM 687 C C . GLU A 1 84 ? -9.807 3.713 9.226 1.00 88.50 84 GLU A C 1
ATOM 689 O O . GLU A 1 84 ? -10.920 3.546 9.745 1.00 88.50 84 GLU A O 1
ATOM 694 N N . LEU A 1 85 ? -8.801 4.280 9.897 1.00 87.94 85 LEU A N 1
ATOM 695 C CA . LEU A 1 85 ? -8.966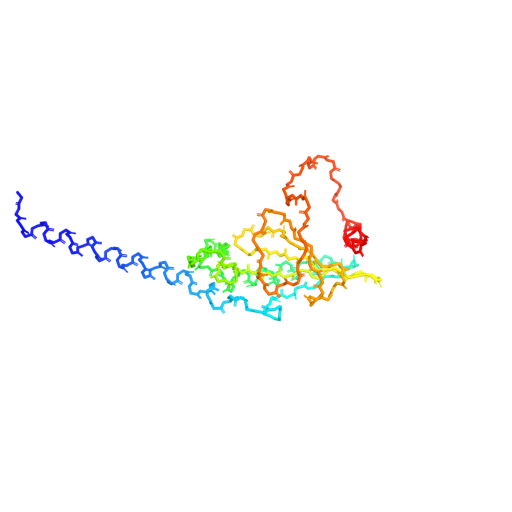 4.769 11.264 1.00 87.94 85 LEU A CA 1
ATOM 696 C C . LEU A 1 85 ? -9.589 6.175 11.305 1.00 87.94 85 LEU A C 1
ATOM 698 O O . LEU A 1 85 ? -9.302 7.024 10.453 1.00 87.94 85 LEU A O 1
ATOM 702 N N . PRO A 1 86 ? -10.405 6.472 12.332 1.00 82.75 86 PRO A N 1
ATOM 703 C CA . PRO A 1 86 ? -10.776 7.842 12.642 1.00 82.75 86 PRO A CA 1
ATOM 704 C C . PRO A 1 86 ? -9.551 8.578 13.204 1.00 82.75 86 PRO A C 1
ATOM 706 O O . PRO A 1 86 ? -8.946 8.131 14.175 1.00 82.75 86 PRO A O 1
ATOM 709 N N . SER A 1 87 ? -9.200 9.715 12.613 1.00 74.88 87 SER A N 1
ATOM 710 C CA . SER A 1 87 ? -8.138 10.624 13.070 1.00 74.88 87 SER A CA 1
ATOM 711 C C . SER A 1 87 ? -8.581 12.067 12.796 1.00 74.88 87 SER A C 1
ATOM 713 O O . SER A 1 87 ? -9.456 12.273 11.939 1.00 74.88 87 SER A O 1
ATOM 715 N N . PRO A 1 88 ? -8.054 13.069 13.533 1.00 66.12 88 PRO A N 1
ATOM 716 C CA . PRO A 1 88 ? -8.221 14.474 13.173 1.00 66.12 88 PRO A CA 1
ATOM 717 C C . PRO A 1 88 ? -7.965 14.711 11.675 1.00 66.12 88 PRO A C 1
ATOM 719 O O . PRO A 1 88 ? -7.086 14.115 11.057 1.00 66.12 88 PRO A O 1
ATOM 722 N N . ALA A 1 89 ? -8.798 15.560 11.071 1.00 67.19 89 ALA A N 1
ATOM 723 C CA . ALA A 1 89 ? -8.855 15.712 9.622 1.00 67.19 89 ALA A CA 1
ATOM 724 C C . ALA A 1 89 ? -7.478 16.038 9.013 1.00 67.19 89 ALA A C 1
ATOM 726 O O . ALA A 1 89 ? -6.856 17.035 9.374 1.00 67.19 89 ALA A O 1
ATOM 727 N N . GLY A 1 90 ? -7.052 15.219 8.045 1.00 64.19 90 GLY A N 1
ATOM 728 C CA . GLY A 1 90 ? -5.929 15.509 7.148 1.00 64.19 90 GLY A CA 1
ATOM 729 C C . 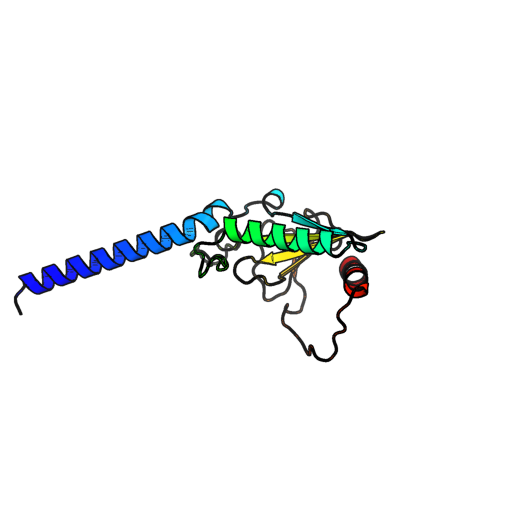GLY A 1 90 ? -4.627 14.740 7.392 1.00 64.19 90 GLY A C 1
ATOM 730 O O . GLY A 1 90 ? -3.720 14.888 6.580 1.00 64.19 90 GLY A O 1
ATOM 731 N N . VAL A 1 91 ? -4.516 13.914 8.440 1.00 78.19 91 VAL A N 1
ATOM 732 C CA . VAL A 1 91 ? -3.274 13.167 8.727 1.00 78.19 91 VAL A CA 1
ATOM 733 C C . VAL A 1 91 ? -3.364 11.734 8.196 1.00 78.19 91 VAL A C 1
ATOM 735 O O . VAL A 1 91 ? -3.961 10.858 8.818 1.00 78.19 91 VAL A O 1
ATOM 738 N N . THR A 1 92 ? -2.794 11.486 7.016 1.00 79.50 92 THR A N 1
ATOM 739 C CA . THR A 1 92 ? -2.841 10.176 6.341 1.00 79.50 92 THR A CA 1
ATOM 740 C C . THR A 1 92 ? -2.180 9.069 7.166 1.00 79.50 92 THR A C 1
ATOM 742 O O . THR A 1 92 ? -2.758 7.995 7.337 1.00 79.50 92 THR A O 1
ATOM 745 N N . GLU A 1 93 ? -0.993 9.341 7.710 1.00 82.94 93 GLU A N 1
ATOM 746 C CA . GLU A 1 93 ? -0.173 8.405 8.493 1.00 82.94 93 GLU A CA 1
ATOM 747 C C . GLU A 1 93 ? -0.802 7.959 9.825 1.00 82.94 93 GLU A C 1
ATOM 749 O O . GLU A 1 93 ? -0.316 7.031 10.466 1.00 82.94 93 GLU A O 1
ATOM 754 N N . GLU A 1 94 ? -1.904 8.581 10.247 1.00 82.75 94 GLU A N 1
ATOM 755 C CA . GLU A 1 94 ? -2.684 8.156 11.415 1.00 82.75 94 GLU A CA 1
ATOM 756 C C . GLU A 1 94 ? -3.904 7.297 11.046 1.00 82.75 94 GLU A C 1
ATOM 758 O O . GLU A 1 94 ? -4.605 6.795 11.928 1.00 82.75 94 GLU A O 1
ATOM 763 N N . ARG A 1 95 ? -4.188 7.155 9.747 1.00 88.44 95 ARG A N 1
ATOM 764 C CA . ARG A 1 95 ? -5.458 6.624 9.229 1.00 88.44 95 ARG A CA 1
ATOM 765 C C . ARG A 1 95 ? -5.304 5.372 8.398 1.00 88.44 95 ARG A C 1
ATOM 767 O O . ARG A 1 95 ? -6.190 4.518 8.423 1.00 88.44 95 ARG A O 1
ATOM 774 N N . LEU A 1 96 ? -4.215 5.309 7.644 1.00 90.94 96 LEU A N 1
ATOM 775 C CA . LEU A 1 96 ? -4.001 4.352 6.576 1.00 90.94 96 LEU A CA 1
ATOM 776 C C . LEU A 1 96 ? -2.646 3.673 6.747 1.00 90.94 96 LEU A C 1
ATOM 778 O O . LEU A 1 96 ? -1.682 4.287 7.200 1.00 90.94 96 LEU A O 1
ATOM 782 N N . THR A 1 97 ? -2.585 2.411 6.341 1.00 93.38 97 THR A N 1
ATOM 783 C CA . THR A 1 97 ? -1.346 1.649 6.226 1.00 93.38 97 THR A CA 1
ATOM 784 C C . THR A 1 97 ? -1.042 1.371 4.758 1.00 93.38 97 THR A C 1
ATOM 786 O O . THR A 1 97 ? -1.936 1.317 3.903 1.00 93.38 97 THR A O 1
ATOM 789 N N . PHE A 1 98 ? 0.246 1.246 4.458 1.00 95.12 98 PHE A N 1
ATOM 790 C CA . PHE A 1 98 ? 0.765 1.077 3.108 1.00 95.12 98 PHE A CA 1
ATOM 791 C C . PHE A 1 98 ? 1.810 -0.032 3.053 1.00 95.12 98 PHE A C 1
ATOM 793 O O . PHE A 1 98 ? 2.532 -0.265 4.021 1.00 95.12 98 PHE A O 1
ATOM 800 N N . HIS A 1 99 ? 1.976 -0.626 1.876 1.00 96.31 99 HIS A N 1
ATOM 801 C CA . HIS A 1 99 ? 3.145 -1.433 1.537 1.00 96.31 99 HIS A CA 1
ATOM 802 C C . HIS A 1 99 ? 3.678 -1.031 0.166 1.00 96.31 99 HIS A C 1
ATOM 804 O O . HIS A 1 99 ? 2.943 -0.546 -0.696 1.00 96.31 99 HIS A O 1
ATOM 810 N N . ALA A 1 100 ? 4.964 -1.268 -0.060 1.00 97.31 100 ALA A N 1
ATOM 811 C CA . ALA A 1 100 ? 5.599 -1.046 -1.344 1.00 97.31 100 ALA A CA 1
ATOM 812 C C . ALA A 1 100 ? 5.940 -2.366 -2.045 1.00 97.31 100 ALA A C 1
ATOM 814 O O . ALA A 1 100 ? 6.289 -3.370 -1.418 1.00 97.31 100 ALA A O 1
ATOM 815 N N . VAL A 1 101 ? 5.877 -2.357 -3.373 1.00 96.75 101 VAL A N 1
ATOM 816 C CA . VAL A 1 101 ? 6.407 -3.421 -4.228 1.00 96.75 101 VAL A CA 1
ATOM 817 C C . VAL A 1 101 ? 7.569 -2.860 -5.036 1.00 96.75 101 VAL A C 1
ATOM 819 O O . VAL A 1 101 ? 7.398 -1.947 -5.838 1.00 96.75 101 VAL A O 1
ATOM 822 N N . LYS A 1 102 ? 8.760 -3.414 -4.820 1.00 96.88 102 LYS A N 1
ATOM 823 C CA . LYS A 1 102 ? 9.988 -3.108 -5.544 1.00 96.88 102 LYS A CA 1
ATOM 824 C C . LYS A 1 102 ? 10.098 -3.999 -6.772 1.00 96.88 102 LYS A C 1
ATOM 826 O O . LYS A 1 102 ? 10.268 -5.212 -6.641 1.00 96.88 102 LYS A O 1
ATOM 831 N N . LEU A 1 103 ? 10.025 -3.386 -7.946 1.00 95.69 103 LEU A N 1
ATOM 832 C CA . LEU A 1 103 ? 10.282 -4.039 -9.224 1.00 95.69 103 LEU A CA 1
ATOM 833 C C . LEU A 1 103 ? 11.742 -3.798 -9.601 1.00 95.69 103 LEU A C 1
ATOM 835 O O . LEU A 1 103 ? 12.157 -2.650 -9.773 1.00 95.69 103 LEU A O 1
ATOM 839 N N . VAL A 1 104 ? 12.524 -4.870 -9.697 1.00 94.75 104 VAL A N 1
ATOM 840 C CA . VAL A 1 104 ? 13.959 -4.801 -9.995 1.00 94.75 104 VAL A CA 1
ATOM 841 C C . VAL A 1 104 ? 14.192 -5.277 -11.420 1.00 94.75 104 VAL A C 1
ATOM 843 O O . VAL A 1 104 ? 14.093 -6.469 -11.704 1.00 94.75 104 VAL A O 1
ATOM 846 N N . GLY A 1 105 ? 14.501 -4.335 -12.305 1.00 92.50 105 GLY A N 1
ATOM 847 C CA . GLY A 1 105 ? 14.950 -4.627 -13.659 1.00 92.50 105 GLY A CA 1
ATOM 848 C C . GLY A 1 105 ? 16.470 -4.742 -13.754 1.00 92.50 105 GLY A C 1
ATOM 849 O O . GLY A 1 105 ? 17.195 -4.499 -12.787 1.00 92.50 105 GLY A O 1
ATOM 850 N N . ARG A 1 106 ? 16.976 -5.059 -14.950 1.00 89.75 106 ARG A N 1
ATOM 851 C CA . ARG A 1 106 ? 18.430 -5.158 -15.210 1.00 89.75 106 ARG A CA 1
ATOM 852 C C . ARG A 1 106 ? 19.193 -3.864 -14.943 1.00 89.75 106 ARG A C 1
ATOM 854 O O . ARG A 1 106 ? 20.346 -3.906 -14.528 1.00 89.75 106 ARG A O 1
ATOM 861 N N . ILE A 1 107 ? 18.575 -2.726 -15.258 1.00 89.56 107 ILE A N 1
ATOM 862 C CA . ILE A 1 107 ? 19.218 -1.400 -15.228 1.00 89.56 107 ILE A CA 1
ATOM 863 C C . ILE A 1 107 ? 18.510 -0.466 -14.247 1.00 89.56 107 ILE A C 1
ATOM 865 O O . ILE A 1 107 ? 19.136 0.381 -13.615 1.00 89.56 107 ILE A O 1
ATOM 869 N N . ARG A 1 108 ? 17.187 -0.590 -14.156 1.00 94.19 108 ARG A N 1
ATOM 870 C CA . ARG A 1 108 ? 16.308 0.332 -13.442 1.00 94.19 108 ARG A CA 1
ATOM 871 C C . ARG A 1 108 ? 15.563 -0.414 -12.350 1.00 94.19 108 ARG A C 1
ATOM 873 O O . ARG A 1 108 ? 15.379 -1.625 -12.407 1.00 94.19 108 ARG A O 1
ATOM 880 N N . THR A 1 109 ? 15.133 0.319 -11.341 1.00 95.31 109 THR A N 1
ATOM 881 C CA . THR A 1 109 ? 14.310 -0.203 -10.258 1.00 95.31 109 THR A CA 1
ATOM 882 C C . THR A 1 109 ? 13.247 0.827 -9.954 1.00 95.31 109 THR A C 1
ATOM 884 O O . THR A 1 109 ? 13.546 2.016 -9.928 1.00 95.31 109 THR A O 1
ATOM 887 N N . VAL A 1 110 ? 12.023 0.371 -9.716 1.00 97.62 110 VAL A N 1
ATOM 888 C CA . VAL A 1 110 ? 10.915 1.245 -9.328 1.00 97.62 110 VAL A CA 1
ATOM 889 C C . VAL A 1 110 ? 10.233 0.690 -8.086 1.00 97.62 110 VAL A C 1
ATOM 891 O O . VAL A 1 110 ? 10.196 -0.525 -7.874 1.00 97.62 110 VAL A O 1
ATOM 894 N N . LEU A 1 111 ? 9.705 1.576 -7.247 1.00 97.81 111 LEU A N 1
ATOM 895 C CA . LEU A 1 111 ? 8.831 1.199 -6.138 1.00 97.81 111 LEU A CA 1
ATOM 896 C C . LEU A 1 111 ? 7.405 1.604 -6.471 1.00 97.81 111 LEU A C 1
ATOM 898 O O . LEU A 1 111 ? 7.169 2.724 -6.914 1.00 97.81 111 LEU A O 1
ATOM 902 N N . LEU A 1 112 ? 6.465 0.706 -6.215 1.00 97.12 112 LEU A N 1
ATOM 903 C CA . LEU A 1 112 ? 5.034 0.960 -6.303 1.00 97.12 112 LEU A CA 1
ATOM 904 C C . LEU A 1 112 ? 4.477 1.012 -4.886 1.00 97.12 112 LEU A C 1
ATOM 906 O O . LEU A 1 112 ? 4.645 0.041 -4.154 1.00 97.12 112 LEU A O 1
ATOM 910 N N . LEU A 1 113 ? 3.828 2.104 -4.496 1.00 97.12 113 LEU A N 1
ATOM 911 C CA . LEU A 1 113 ? 3.154 2.237 -3.208 1.00 97.12 113 LEU A CA 1
ATOM 912 C C . LEU A 1 113 ? 1.698 1.810 -3.346 1.00 97.12 113 LEU A C 1
ATOM 914 O O . LEU A 1 113 ? 0.978 2.288 -4.227 1.00 97.12 113 LEU A O 1
ATOM 918 N N . LEU A 1 114 ? 1.264 0.929 -2.454 1.00 95.88 114 LEU A N 1
ATOM 919 C CA . LEU A 1 114 ? -0.107 0.467 -2.380 1.00 95.88 114 LEU A CA 1
ATOM 920 C C . LEU A 1 114 ? -0.687 0.788 -1.009 1.00 95.88 114 LEU A C 1
ATOM 922 O O . LEU A 1 114 ? -0.037 0.581 0.015 1.00 95.88 114 LEU A O 1
ATOM 926 N N . ARG A 1 115 ? -1.929 1.263 -1.005 1.00 94.12 115 ARG A N 1
ATOM 927 C CA . ARG A 1 115 ? -2.718 1.473 0.207 1.00 94.12 115 ARG A CA 1
ATOM 928 C C . ARG A 1 115 ? -3.382 0.161 0.611 1.00 94.12 115 ARG A C 1
ATOM 930 O O . ARG A 1 115 ? -4.013 -0.486 -0.217 1.00 94.12 115 ARG A O 1
ATOM 937 N N . GLU A 1 116 ? -3.268 -0.240 1.871 1.00 92.94 116 GLU A N 1
ATOM 938 C CA . GLU A 1 116 ? -3.721 -1.568 2.312 1.00 92.94 116 GLU A CA 1
ATOM 939 C C . GLU A 1 116 ? -5.232 -1.656 2.568 1.00 92.94 116 GLU A C 1
ATOM 941 O O . GLU A 1 116 ? -5.790 -2.747 2.486 1.00 92.94 116 GLU A O 1
ATOM 946 N N . THR A 1 117 ? -5.920 -0.535 2.823 1.00 90.12 117 THR A N 1
ATOM 947 C CA . THR A 1 117 ? -7.378 -0.518 3.071 1.00 90.12 117 THR A CA 1
ATOM 948 C C . THR A 1 117 ? -8.200 -1.017 1.880 1.00 90.12 117 THR A C 1
ATOM 950 O O . THR A 1 117 ? -9.257 -1.620 2.065 1.00 90.12 117 THR A O 1
ATOM 953 N N . ASP A 1 118 ? -7.728 -0.791 0.656 1.00 90.19 118 ASP A N 1
ATOM 954 C CA . ASP A 1 118 ? -8.424 -1.163 -0.582 1.00 90.19 118 ASP A CA 1
ATOM 955 C C . ASP A 1 118 ? -7.502 -1.706 -1.682 1.00 90.19 118 ASP A C 1
ATOM 957 O O . ASP A 1 118 ? -7.965 -2.036 -2.773 1.00 90.19 118 ASP A O 1
ATOM 961 N N . MET A 1 119 ? -6.208 -1.858 -1.389 1.00 90.88 119 MET A N 1
ATOM 962 C CA . MET A 1 119 ? -5.183 -2.374 -2.300 1.00 90.88 119 MET A CA 1
ATOM 963 C C . MET A 1 119 ? -4.924 -1.495 -3.534 1.00 90.88 119 MET A C 1
ATOM 965 O O . MET A 1 119 ? -4.344 -1.979 -4.510 1.00 90.88 119 MET A O 1
ATOM 969 N N . TYR A 1 120 ? -5.309 -0.214 -3.498 1.00 93.25 120 TYR A N 1
ATOM 970 C CA . TYR A 1 120 ? -5.080 0.714 -4.607 1.00 93.25 120 TYR A CA 1
ATOM 971 C C . TYR A 1 120 ? -3.598 1.060 -4.755 1.00 93.25 120 TYR A C 1
ATOM 973 O O . TYR A 1 120 ? -2.891 1.279 -3.771 1.00 93.25 120 TYR A O 1
ATOM 981 N N . PHE A 1 121 ? -3.141 1.148 -6.003 1.00 94.62 121 PHE A N 1
ATOM 982 C CA . PHE A 1 121 ? -1.849 1.721 -6.368 1.00 94.62 121 PHE A CA 1
ATOM 983 C C . PHE A 1 121 ? -1.959 3.248 -6.336 1.00 94.62 121 PHE A C 1
ATOM 985 O O . PHE A 1 121 ? -2.762 3.816 -7.068 1.00 94.62 121 PHE A O 1
ATOM 992 N N . VAL A 1 122 ? -1.189 3.898 -5.462 1.00 95.75 122 VAL A N 1
ATOM 993 C CA . VAL A 1 122 ? -1.407 5.313 -5.101 1.00 95.75 122 VAL A CA 1
ATOM 994 C C . VAL A 1 122 ? -0.228 6.233 -5.425 1.00 95.75 122 VAL A C 1
ATOM 996 O O . VAL A 1 122 ? -0.408 7.438 -5.596 1.00 95.75 122 VAL A O 1
ATOM 999 N N . ALA A 1 123 ? 0.982 5.683 -5.517 1.00 96.50 123 ALA A N 1
ATOM 1000 C CA . ALA A 1 123 ? 2.183 6.437 -5.851 1.00 96.50 123 ALA A CA 1
ATOM 1001 C C . ALA A 1 123 ? 3.286 5.511 -6.358 1.00 96.50 123 ALA A C 1
ATOM 1003 O O . ALA A 1 123 ? 3.276 4.314 -6.071 1.00 96.50 123 ALA A O 1
ATOM 1004 N N . PHE A 1 124 ? 4.286 6.057 -7.042 1.00 97.50 124 PHE A N 1
ATOM 1005 C CA . PHE A 1 124 ? 5.497 5.320 -7.394 1.00 97.50 124 PHE A CA 1
ATOM 1006 C C . PHE A 1 124 ? 6.754 6.161 -7.211 1.00 97.50 124 PHE A C 1
ATOM 1008 O O . PHE A 1 124 ? 6.709 7.387 -7.198 1.00 97.50 124 PHE A O 1
ATOM 1015 N N . ASN A 1 125 ? 7.892 5.490 -7.091 1.00 97.62 125 ASN A N 1
ATOM 1016 C CA . ASN A 1 125 ? 9.202 6.117 -7.032 1.00 97.62 125 ASN A CA 1
ATOM 1017 C C . ASN A 1 125 ? 10.089 5.540 -8.151 1.00 97.62 125 ASN A C 1
ATOM 1019 O O . ASN A 1 125 ? 10.298 4.320 -8.191 1.00 97.62 125 ASN A O 1
ATOM 1023 N N . PRO A 1 126 ? 10.597 6.390 -9.065 1.00 96.94 126 PRO A N 1
ATOM 1024 C CA . PRO A 1 126 ? 11.277 5.959 -10.286 1.00 96.94 126 PRO A CA 1
ATOM 1025 C C . PRO A 1 126 ? 12.730 5.522 -10.066 1.00 96.94 126 PRO A C 1
ATOM 1027 O O . PRO A 1 126 ? 13.332 4.936 -10.966 1.00 96.94 126 PRO A O 1
ATOM 1030 N N . SER A 1 127 ? 13.317 5.848 -8.909 1.00 93.81 127 SER A N 1
ATOM 1031 C CA . SER A 1 127 ? 14.722 5.558 -8.607 1.00 93.81 127 SER A CA 1
ATOM 1032 C C . SER A 1 127 ? 14.901 4.198 -7.925 1.00 93.81 127 SER A C 1
ATOM 1034 O O . SER A 1 127 ? 15.988 3.619 -7.959 1.00 93.81 127 SER A O 1
ATOM 1036 N N . GLY A 1 128 ? 13.843 3.696 -7.280 1.00 92.88 128 GLY A N 1
ATOM 1037 C CA . GLY A 1 128 ? 13.910 2.508 -6.437 1.00 92.88 128 GLY A CA 1
ATOM 1038 C C . GLY A 1 128 ? 14.504 2.761 -5.045 1.00 92.88 128 GLY A C 1
ATOM 1039 O O . GLY A 1 128 ? 14.604 1.811 -4.259 1.00 92.88 128 GLY A O 1
ATOM 1040 N N . ASP A 1 129 ? 14.886 4.006 -4.745 1.00 93.81 129 ASP A N 1
ATOM 1041 C CA . ASP A 1 129 ? 15.285 4.493 -3.427 1.00 93.81 129 ASP A CA 1
ATOM 1042 C C . ASP A 1 129 ? 14.071 5.140 -2.747 1.00 93.81 129 ASP A C 1
ATOM 1044 O O . ASP A 1 129 ? 13.606 6.195 -3.186 1.00 93.81 129 ASP A O 1
ATOM 1048 N N . PRO A 1 130 ? 13.550 4.550 -1.661 1.00 93.25 130 PRO A N 1
ATOM 1049 C CA . PRO A 1 130 ? 12.333 5.029 -1.023 1.00 93.25 130 PRO A CA 1
ATOM 1050 C C . PRO A 1 130 ? 12.477 6.436 -0.409 1.00 93.25 130 PRO A C 1
ATOM 1052 O O . PRO A 1 130 ? 11.463 7.078 -0.141 1.00 93.25 130 PRO A O 1
ATOM 1055 N N . THR A 1 131 ? 13.701 6.946 -0.230 1.00 94.00 131 THR A N 1
ATOM 1056 C CA . THR A 1 131 ? 13.959 8.305 0.280 1.00 94.00 131 THR A CA 1
ATOM 1057 C C . THR A 1 131 ? 13.913 9.390 -0.803 1.00 94.00 131 THR A C 1
ATOM 1059 O O . THR A 1 131 ? 13.834 10.580 -0.485 1.00 94.00 131 THR A O 1
ATOM 1062 N N . SER A 1 132 ? 13.939 9.008 -2.087 1.00 95.06 132 SER A N 1
ATOM 1063 C CA . SER A 1 132 ? 13.852 9.958 -3.199 1.00 95.06 132 SER A CA 1
ATOM 1064 C C . SER A 1 132 ? 12.412 10.400 -3.487 1.00 95.06 132 SER A C 1
ATOM 1066 O O . SER A 1 132 ? 11.469 10.007 -2.806 1.00 95.06 132 SER A O 1
ATOM 1068 N N . THR A 1 133 ? 12.237 11.219 -4.525 1.00 96.19 133 THR A N 1
ATOM 1069 C CA . THR A 1 133 ? 10.928 11.737 -4.932 1.00 96.19 133 THR A CA 1
ATOM 1070 C C . THR A 1 133 ? 9.946 10.629 -5.322 1.00 96.19 133 THR A C 1
ATOM 1072 O O . THR A 1 133 ? 10.256 9.762 -6.140 1.00 96.19 133 THR A O 1
ATOM 1075 N N . TRP A 1 134 ? 8.744 10.709 -4.761 1.00 97.06 134 TRP A N 1
ATOM 1076 C CA . TRP A 1 134 ? 7.569 9.916 -5.094 1.00 97.06 134 TRP A CA 1
ATOM 1077 C C . TRP A 1 134 ? 6.620 10.725 -5.976 1.00 97.06 134 TRP A C 1
ATOM 1079 O O . TRP A 1 134 ? 6.346 11.889 -5.698 1.00 97.06 134 TRP A O 1
ATOM 1089 N N . PHE A 1 135 ? 6.087 10.097 -7.014 1.00 96.94 135 PHE A N 1
ATOM 1090 C CA . PHE A 1 135 ? 5.039 10.647 -7.861 1.00 96.94 135 PHE A CA 1
ATOM 1091 C C . PHE A 1 135 ? 3.698 10.081 -7.416 1.00 96.94 135 PHE A C 1
ATOM 1093 O O . PHE A 1 135 ? 3.530 8.861 -7.353 1.00 96.94 135 PHE A O 1
ATOM 1100 N N . THR A 1 136 ? 2.764 10.961 -7.075 1.00 95.69 136 THR A N 1
ATOM 1101 C CA . THR A 1 136 ? 1.507 10.604 -6.406 1.00 95.69 136 THR A CA 1
ATOM 1102 C C . THR A 1 136 ? 0.317 10.983 -7.276 1.00 95.69 136 THR A C 1
ATOM 1104 O O . THR A 1 136 ? 0.299 12.089 -7.819 1.00 95.69 136 THR A O 1
ATOM 1107 N N . PHE A 1 137 ? -0.684 10.111 -7.394 1.00 94.75 137 PHE A N 1
ATOM 1108 C CA . PHE A 1 137 ? -1.936 10.468 -8.074 1.00 94.75 137 PHE A CA 1
ATOM 1109 C C . PHE A 1 137 ? -2.691 11.551 -7.290 1.00 94.75 137 PHE A C 1
ATOM 1111 O O . PHE A 1 137 ? -2.567 11.633 -6.066 1.00 94.75 137 PHE A O 1
ATOM 1118 N N . ASP A 1 138 ? -3.450 12.398 -7.985 1.00 89.50 138 ASP A N 1
ATOM 1119 C CA . ASP A 1 138 ? -4.121 13.559 -7.376 1.00 89.50 138 ASP A CA 1
ATOM 1120 C C . ASP A 1 138 ? -5.326 13.203 -6.485 1.00 89.50 138 ASP A C 1
ATOM 1122 O O . ASP A 1 138 ? -5.774 14.028 -5.685 1.00 89.50 138 ASP A O 1
ATOM 1126 N N . ASP A 1 139 ? -5.821 11.969 -6.580 1.00 87.19 139 ASP A N 1
ATOM 1127 C CA . ASP A 1 139 ? -6.979 11.460 -5.849 1.00 87.19 139 ASP A CA 1
ATOM 1128 C C . ASP A 1 139 ? -6.617 10.564 -4.654 1.00 87.19 139 ASP A C 1
ATOM 1130 O O . ASP A 1 139 ? -7.506 10.059 -3.959 1.00 87.19 139 ASP A O 1
ATOM 1134 N N . ALA A 1 140 ? -5.322 10.381 -4.379 1.00 85.25 140 ALA A N 1
ATOM 1135 C CA . ALA A 1 140 ? -4.849 9.487 -3.334 1.00 85.25 140 ALA A CA 1
ATOM 1136 C C . ALA A 1 140 ? -4.268 10.243 -2.118 1.00 85.25 140 ALA A C 1
ATOM 1138 O O . ALA A 1 140 ? -3.346 11.043 -2.268 1.00 85.25 140 ALA A O 1
ATOM 1139 N N . PRO A 1 141 ? -4.734 9.967 -0.883 1.00 87.81 141 PRO A N 1
ATOM 1140 C CA . PRO A 1 141 ? -4.052 10.410 0.327 1.00 87.81 141 PRO A CA 1
ATOM 1141 C C . PRO A 1 141 ? -2.719 9.669 0.481 1.00 87.81 141 PRO A C 1
ATOM 1143 O O . PRO A 1 141 ? -2.679 8.436 0.468 1.00 87.81 141 PRO A O 1
ATOM 1146 N N . ILE A 1 142 ? -1.641 10.427 0.672 1.00 90.94 142 ILE A N 1
ATOM 1147 C CA . ILE A 1 142 ? -0.269 9.925 0.815 1.00 90.94 142 ILE A CA 1
ATOM 1148 C C . ILE A 1 142 ? 0.311 10.394 2.159 1.00 90.94 142 ILE A C 1
ATOM 1150 O O . ILE A 1 142 ? -0.062 11.479 2.625 1.00 90.94 142 ILE A O 1
ATOM 1154 N N . PRO A 1 143 ? 1.170 9.596 2.826 1.00 91.19 143 PRO A N 1
ATOM 1155 C CA . PRO A 1 143 ? 1.818 10.016 4.064 1.00 91.19 143 PRO A CA 1
ATOM 1156 C C . PRO A 1 143 ? 2.690 11.260 3.883 1.00 91.19 143 PRO A C 1
ATOM 1158 O O . PRO A 1 143 ? 3.496 11.337 2.954 1.00 91.19 143 PRO A O 1
ATOM 1161 N N . SER A 1 144 ? 2.577 12.211 4.813 1.00 91.56 144 SER A N 1
ATOM 1162 C CA . SER A 1 144 ? 3.252 13.517 4.716 1.00 91.56 144 SER A CA 1
ATOM 1163 C C . SER A 1 144 ? 4.785 13.440 4.779 1.00 91.56 144 SER A C 1
ATOM 1165 O O . SER A 1 144 ? 5.477 14.345 4.315 1.00 91.56 144 SER A O 1
ATOM 1167 N N . PHE A 1 145 ? 5.324 12.349 5.333 1.00 93.25 145 PHE A N 1
ATOM 1168 C CA . PHE A 1 145 ? 6.763 12.107 5.434 1.00 93.25 145 PHE A CA 1
ATOM 1169 C C . PHE A 1 145 ? 7.416 11.691 4.104 1.00 93.25 145 PHE A C 1
ATOM 1171 O O . PHE A 1 145 ? 8.642 11.590 4.044 1.00 93.25 145 PHE A O 1
ATOM 1178 N N . LEU A 1 146 ? 6.636 11.424 3.048 1.00 93.75 146 LEU A N 1
ATOM 1179 C CA . LEU A 1 146 ? 7.175 11.131 1.721 1.00 93.75 146 LEU A CA 1
ATOM 1180 C C . LEU A 1 146 ? 7.527 12.424 0.979 1.00 93.75 146 LEU A C 1
ATOM 1182 O O . LEU A 1 146 ? 6.729 13.355 0.888 1.00 93.75 146 LEU A O 1
ATOM 1186 N N . ASN A 1 147 ? 8.721 12.466 0.387 1.00 94.81 147 ASN A N 1
ATOM 1187 C CA . ASN A 1 147 ? 9.097 13.527 -0.542 1.00 94.81 147 ASN A CA 1
ATOM 1188 C C . ASN A 1 147 ? 8.298 13.357 -1.842 1.00 94.81 147 ASN A C 1
ATOM 1190 O O . ASN A 1 147 ? 8.635 12.488 -2.641 1.00 94.81 147 ASN A O 1
ATOM 1194 N N . GLN A 1 148 ? 7.238 14.140 -2.041 1.00 93.62 148 GLN A N 1
ATOM 1195 C CA . GLN A 1 148 ? 6.220 13.862 -3.058 1.00 93.62 148 GLN A CA 1
ATOM 1196 C C . GLN A 1 148 ? 6.024 14.979 -4.091 1.00 93.62 148 GLN A C 1
ATOM 1198 O O . GLN A 1 148 ? 6.141 16.167 -3.787 1.00 93.62 148 GLN A O 1
ATOM 1203 N N . VAL A 1 149 ? 5.660 14.575 -5.309 1.00 95.31 149 VAL A N 1
ATOM 1204 C CA . VAL A 1 149 ? 5.221 15.430 -6.416 1.00 95.31 149 VAL A CA 1
ATOM 1205 C C . VAL A 1 149 ? 3.889 14.895 -6.940 1.00 95.31 149 VAL A C 1
ATOM 1207 O O . VAL A 1 149 ? 3.801 13.749 -7.382 1.00 95.31 149 VAL A O 1
ATOM 1210 N N . ALA A 1 150 ? 2.855 15.735 -6.906 1.00 93.75 150 ALA A N 1
ATOM 1211 C CA . ALA A 1 150 ? 1.536 15.372 -7.409 1.00 93.75 150 ALA A CA 1
ATOM 1212 C C . ALA A 1 150 ? 1.514 15.341 -8.942 1.00 93.75 150 ALA A C 1
ATOM 1214 O O . ALA A 1 150 ? 1.953 16.283 -9.609 1.00 93.75 150 ALA A O 1
ATOM 1215 N N . LEU A 1 151 ? 0.985 14.253 -9.491 1.00 93.56 151 LEU A N 1
ATOM 1216 C CA . LEU A 1 151 ? 0.690 14.105 -10.908 1.00 93.56 151 LEU A CA 1
ATOM 1217 C C . LEU A 1 151 ? -0.613 14.842 -11.247 1.00 93.56 151 LEU A C 1
ATOM 1219 O O . LEU A 1 151 ? -1.495 14.942 -10.400 1.00 93.56 151 LEU A O 1
ATOM 1223 N N . PRO A 1 152 ? -0.777 15.337 -12.486 1.00 93.12 152 PRO A N 1
ATOM 1224 C CA . PRO A 1 152 ? -1.987 16.044 -12.904 1.00 93.12 152 PRO A CA 1
ATOM 1225 C C . PRO A 1 152 ? -3.126 15.091 -13.322 1.00 93.12 152 PRO A C 1
ATOM 1227 O O . PRO A 1 152 ? -3.942 15.454 -14.169 1.00 93.12 152 PRO A O 1
ATOM 1230 N N . TYR A 1 153 ? -3.126 13.851 -12.826 1.00 89.69 153 TYR A N 1
ATOM 1231 C CA . TYR A 1 153 ? -4.113 12.826 -13.156 1.00 89.69 153 TYR A CA 1
ATOM 1232 C C . TYR A 1 153 ? -4.315 11.839 -12.001 1.00 89.69 153 TYR A C 1
ATOM 1234 O O . TYR A 1 153 ? -3.423 11.639 -11.168 1.00 89.69 153 TYR A O 1
ATOM 1242 N N . ASP A 1 154 ? -5.489 11.209 -12.009 1.00 91.50 154 ASP A N 1
ATOM 1243 C CA . ASP A 1 154 ? -5.909 10.221 -11.022 1.00 91.50 154 ASP A CA 1
ATOM 1244 C C . ASP A 1 154 ? -5.410 8.801 -11.349 1.00 91.50 154 ASP A C 1
ATOM 1246 O O . ASP A 1 154 ? -4.911 8.516 -12.442 1.00 91.50 154 ASP A O 1
ATOM 1250 N N . GLY A 1 155 ? -5.523 7.899 -10.370 1.00 85.62 155 GLY A N 1
ATOM 1251 C CA . GLY A 1 155 ? -5.145 6.489 -10.513 1.00 85.62 155 GLY A CA 1
ATOM 1252 C C . GLY A 1 155 ? -6.253 5.587 -11.073 1.00 85.62 155 GLY A C 1
ATOM 1253 O O . GLY A 1 155 ? -6.175 4.363 -10.925 1.00 85.62 155 GLY A O 1
ATOM 1254 N N . ARG A 1 156 ? -7.330 6.143 -11.645 1.00 89.25 156 ARG A N 1
ATOM 1255 C CA . ARG A 1 156 ? -8.509 5.350 -12.023 1.00 89.25 156 ARG A CA 1
ATOM 1256 C C . ARG A 1 156 ? -8.294 4.622 -13.340 1.00 89.25 156 ARG A C 1
ATOM 1258 O O . ARG A 1 156 ? -7.565 5.049 -14.231 1.00 89.25 156 ARG A O 1
ATOM 1265 N N . TYR A 1 157 ? -8.992 3.501 -13.483 1.00 86.19 157 TYR A N 1
ATOM 1266 C CA . TYR A 1 157 ? -8.980 2.759 -14.732 1.00 86.19 157 TYR A CA 1
ATOM 1267 C C . TYR A 1 157 ? -9.596 3.577 -15.869 1.00 86.19 157 TYR A C 1
ATOM 1269 O O . TYR A 1 157 ? -10.732 4.043 -15.779 1.00 86.19 157 TYR A O 1
ATOM 1277 N N . GLY A 1 158 ? -8.845 3.689 -16.963 1.00 83.69 158 GLY A N 1
ATOM 1278 C CA . GLY A 1 158 ? -9.376 4.069 -18.265 1.00 83.69 158 GLY A CA 1
ATOM 1279 C C . GLY A 1 158 ? -10.022 2.880 -18.981 1.00 83.69 158 GLY A C 1
ATOM 1280 O O . GLY A 1 158 ? -10.513 1.931 -18.373 1.00 83.69 158 GLY A O 1
ATOM 1281 N N . ASP A 1 159 ? -9.999 2.912 -20.309 1.00 84.19 159 ASP A N 1
ATOM 1282 C CA . ASP A 1 159 ? -10.502 1.821 -21.145 1.00 84.19 159 ASP A CA 1
ATOM 1283 C C . ASP A 1 159 ? -9.563 0.599 -21.106 1.00 84.19 159 ASP A C 1
ATOM 1285 O O . ASP A 1 159 ? -8.527 0.566 -21.772 1.00 84.19 159 ASP A O 1
ATOM 1289 N N . LEU A 1 160 ? -9.948 -0.417 -20.329 1.00 81.31 160 LEU A N 1
ATOM 1290 C CA . LEU A 1 160 ? -9.162 -1.638 -20.118 1.00 81.31 160 LEU A CA 1
ATOM 1291 C C . LEU A 1 160 ? -9.181 -2.608 -21.308 1.00 81.31 160 LEU A C 1
ATOM 1293 O O . LEU A 1 160 ? -8.395 -3.551 -21.328 1.00 81.31 160 LEU A O 1
ATOM 1297 N N . THR A 1 161 ? -10.040 -2.396 -22.314 1.00 84.81 161 THR A N 1
ATOM 1298 C CA . THR A 1 161 ? -10.149 -3.310 -23.473 1.00 84.81 161 THR A CA 1
ATOM 1299 C C . THR A 1 161 ? -8.934 -3.265 -24.402 1.00 84.81 161 THR A C 1
ATOM 1301 O O . THR A 1 161 ? -8.791 -4.111 -25.280 1.00 84.81 161 THR A O 1
ATOM 1304 N N . LYS A 1 162 ? -8.052 -2.284 -24.196 1.00 81.50 162 LYS A N 1
ATOM 1305 C CA . LYS A 1 162 ? -6.846 -2.037 -24.992 1.00 81.50 162 LYS A CA 1
ATOM 1306 C C . LYS A 1 162 ? -5.562 -2.481 -24.291 1.00 81.50 162 LYS A C 1
ATOM 1308 O O . LYS A 1 162 ? -4.480 -2.154 -24.767 1.00 81.50 162 LYS A O 1
ATOM 1313 N N . LEU A 1 163 ? -5.672 -3.157 -23.148 1.00 80.94 163 LEU A N 1
ATOM 1314 C CA . LEU A 1 163 ? -4.517 -3.578 -22.365 1.00 80.94 163 LEU A CA 1
ATOM 1315 C C . LEU A 1 163 ? -4.099 -5.000 -22.727 1.00 80.94 163 LEU A C 1
ATOM 1317 O O . LEU A 1 163 ? -4.900 -5.933 -22.672 1.00 80.94 163 LEU A O 1
ATOM 1321 N N . GLU A 1 164 ? -2.818 -5.162 -23.032 1.00 81.00 164 GLU A N 1
ATOM 1322 C CA . GLU A 1 164 ? -2.169 -6.465 -23.080 1.00 81.00 164 GLU A CA 1
ATOM 1323 C C . GLU A 1 164 ? -1.610 -6.793 -21.691 1.00 81.00 164 GLU A C 1
ATOM 1325 O O . GLU A 1 164 ? -1.062 -5.931 -21.004 1.00 81.00 164 GLU A O 1
ATOM 1330 N N . ILE A 1 165 ? -1.782 -8.042 -21.254 1.00 82.31 165 ILE A N 1
ATOM 1331 C CA . ILE A 1 165 ? -1.242 -8.551 -19.991 1.00 82.31 165 ILE A CA 1
ATOM 1332 C C . ILE A 1 165 ? -0.349 -9.738 -20.329 1.00 82.31 165 ILE A C 1
ATOM 1334 O O . ILE A 1 165 ? -0.763 -10.651 -21.044 1.00 82.31 165 ILE A O 1
ATOM 1338 N N . GLY A 1 166 ? 0.867 -9.753 -19.794 1.00 79.50 166 GLY A N 1
ATOM 1339 C CA . GLY A 1 166 ? 1.800 -10.841 -20.030 1.00 79.50 166 GLY A CA 1
ATOM 1340 C C . GLY A 1 166 ? 3.168 -10.599 -19.413 1.00 79.50 166 GLY A C 1
ATOM 1341 O O . GLY A 1 166 ? 3.398 -9.626 -18.699 1.00 79.50 166 GLY A O 1
ATOM 1342 N N . TYR A 1 167 ? 4.082 -11.516 -19.717 1.00 71.56 167 TYR A N 1
ATOM 1343 C CA . TYR A 1 167 ? 5.438 -11.541 -19.172 1.00 71.56 167 TYR A CA 1
ATOM 1344 C C . TYR A 1 167 ? 6.209 -10.227 -19.404 1.00 71.56 167 TYR A C 1
ATOM 1346 O O . TYR A 1 167 ? 6.862 -9.725 -18.495 1.00 71.56 167 TYR A O 1
ATOM 1354 N N . TYR A 1 168 ? 6.075 -9.622 -20.590 1.00 79.81 168 TYR A N 1
ATOM 1355 C CA . TYR A 1 168 ? 6.804 -8.401 -20.955 1.00 79.81 168 TYR A CA 1
ATOM 1356 C C . TYR A 1 168 ? 6.312 -7.133 -20.245 1.00 79.81 168 TYR A C 1
ATOM 1358 O O . TYR A 1 168 ? 7.059 -6.159 -20.150 1.00 79.81 168 TYR A O 1
ATOM 1366 N N . CYS A 1 169 ? 5.099 -7.144 -19.683 1.00 83.88 169 CYS A N 1
ATOM 1367 C CA . CYS A 1 169 ? 4.508 -5.956 -19.070 1.00 83.88 169 CYS A CA 1
ATOM 1368 C C . CYS A 1 169 ? 5.317 -5.452 -17.869 1.00 83.88 169 CYS A C 1
ATOM 1370 O O . CYS A 1 169 ? 5.375 -4.251 -17.635 1.00 83.88 169 CYS A O 1
ATOM 1372 N N . VAL A 1 170 ? 5.968 -6.339 -17.104 1.00 84.19 170 VAL A N 1
ATOM 1373 C CA . VAL A 1 170 ? 6.780 -5.923 -15.946 1.00 84.19 170 VAL A CA 1
ATOM 1374 C C . VAL A 1 170 ? 7.981 -5.092 -16.398 1.00 84.19 170 VAL A C 1
ATOM 1376 O O . VAL A 1 170 ? 8.246 -4.040 -15.819 1.00 84.19 170 VAL A O 1
ATOM 1379 N N . THR A 1 171 ? 8.673 -5.526 -17.455 1.00 87.88 171 THR A N 1
ATOM 1380 C CA . THR A 1 171 ? 9.789 -4.779 -18.047 1.00 87.88 171 THR A CA 1
ATOM 1381 C C . THR A 1 171 ? 9.323 -3.423 -18.571 1.00 87.88 171 THR A C 1
ATOM 1383 O O . THR A 1 171 ? 9.938 -2.405 -18.260 1.00 87.88 171 THR A O 1
ATOM 1386 N N . GLU A 1 172 ? 8.201 -3.383 -19.291 1.00 88.75 172 GLU A N 1
ATOM 1387 C CA . GLU A 1 172 ? 7.641 -2.131 -19.815 1.00 88.75 172 GLU A C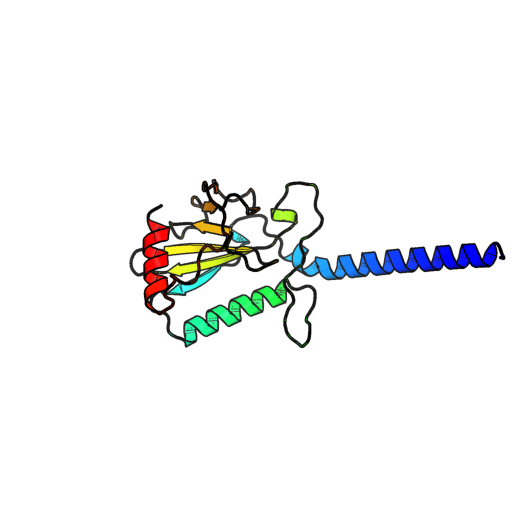A 1
ATOM 1388 C C . GLU A 1 172 ? 7.246 -1.153 -18.701 1.00 88.75 172 GLU A C 1
ATOM 1390 O O . GLU A 1 172 ? 7.557 0.035 -18.788 1.00 88.75 172 GLU A O 1
ATOM 1395 N N . ILE A 1 173 ? 6.626 -1.642 -17.621 1.00 90.81 173 ILE A N 1
ATOM 1396 C CA . ILE A 1 173 ? 6.282 -0.824 -16.449 1.00 90.81 173 ILE A CA 1
ATOM 1397 C C . ILE A 1 173 ? 7.543 -0.199 -15.844 1.00 90.81 173 ILE A C 1
ATOM 1399 O O . ILE A 1 173 ? 7.559 1.003 -15.577 1.00 90.81 173 ILE A O 1
ATOM 1403 N N . ILE A 1 174 ? 8.608 -0.986 -15.650 1.00 92.94 174 ILE A N 1
ATOM 1404 C CA . ILE A 1 174 ? 9.884 -0.482 -15.121 1.00 92.94 174 ILE A CA 1
ATOM 1405 C C . ILE A 1 174 ? 10.460 0.592 -16.058 1.00 92.94 174 ILE A C 1
ATOM 1407 O O . ILE A 1 174 ? 10.876 1.660 -15.600 1.00 92.94 174 ILE A O 1
ATOM 1411 N N . ASP A 1 175 ? 10.459 0.341 -17.366 1.00 91.50 175 ASP A N 1
ATOM 1412 C CA . ASP A 1 175 ? 11.019 1.251 -18.365 1.00 91.50 175 ASP A CA 1
ATOM 1413 C C . ASP A 1 175 ? 10.242 2.562 -18.498 1.00 91.50 175 ASP A C 1
ATOM 1415 O O . ASP A 1 175 ? 10.851 3.597 -18.778 1.00 91.50 175 ASP A O 1
ATOM 1419 N N . VAL A 1 176 ? 8.919 2.536 -18.334 1.00 92.50 176 VAL A N 1
ATOM 1420 C CA . VAL A 1 176 ? 8.071 3.733 -18.394 1.00 92.50 176 VAL A CA 1
ATOM 1421 C C . VAL A 1 176 ? 8.182 4.526 -17.098 1.00 92.50 176 VAL A C 1
ATOM 1423 O O . VAL A 1 176 ? 8.503 5.714 -17.133 1.00 92.50 176 VAL A O 1
ATOM 1426 N N . LEU A 1 177 ? 7.971 3.876 -15.951 1.00 94.19 177 LEU A N 1
ATOM 1427 C CA . LEU A 1 177 ? 7.932 4.569 -14.663 1.00 94.19 177 LEU A CA 1
ATOM 1428 C C . LEU A 1 177 ? 9.299 5.120 -14.248 1.00 94.19 177 LEU A C 1
ATOM 1430 O O . LEU A 1 177 ? 9.350 6.107 -13.530 1.00 94.19 177 LEU A O 1
ATOM 1434 N N . SER A 1 178 ? 10.409 4.542 -14.714 1.00 93.12 178 SER A N 1
ATOM 1435 C CA . SER A 1 178 ? 11.759 5.016 -14.365 1.00 93.12 178 SER A CA 1
ATOM 1436 C C . SER A 1 178 ? 12.259 6.234 -15.162 1.00 93.12 178 SER A C 1
ATOM 1438 O O . SER A 1 178 ? 13.383 6.691 -14.928 1.00 93.12 178 SER A O 1
ATOM 1440 N N . LYS A 1 179 ? 11.473 6.740 -16.123 1.00 89.62 179 LYS A N 1
ATOM 1441 C CA . LYS A 1 179 ? 11.841 7.863 -17.015 1.00 89.62 179 LYS A CA 1
ATOM 1442 C C . LYS A 1 179 ? 11.190 9.201 -16.650 1.00 89.62 179 LYS A C 1
ATOM 1444 O O . LYS A 1 179 ? 11.386 10.164 -17.389 1.00 89.62 179 LYS A O 1
ATOM 1449 N N . VAL A 1 180 ? 10.406 9.229 -15.576 1.00 79.38 180 VAL A N 1
ATOM 1450 C CA . VAL A 1 180 ? 9.685 10.417 -15.097 1.00 79.38 180 VAL A CA 1
ATOM 1451 C C . VAL A 1 180 ? 10.642 11.433 -14.481 1.00 79.38 180 VAL A C 1
ATOM 1453 O O . VAL A 1 180 ? 11.588 11.000 -13.784 1.00 79.38 180 VAL A O 1
#

Sequence (180 aa):
MSDRDEKRKLREARKEDADMERAQEQDRAPVRKHLQRRIEDIPVYTILEDADDRAFYKLLMQRRAGIFEVASITILGVPVTPPELPSPAGVTEERLTFHAVKLVGRIRTVLLLLRETDMYFVAFNPSGDPTSTWFTFDDAPIPSFLNQVALPYDGRYGDLTKLEIGYYCVTEIIDVLSKV

Radius of gyration: 21.06 Å; chains: 1; bounding box: 64×36×61 Å

pLDDT: mean 89.55, std 6.36, range [58.59, 97.81]

InterPro domains:
  IPR001574 Ribosome-inactivating protein [PF00161] (77-177)
  IPR016138 Ribosome-inactivating protein, subdomain 1 [G3DSA:3.40.420.10] (50-179)
  IPR036041 Ribosome-inactivating protein superfamily [SSF56371] (80-179)

Organism: NCBI:txid1504633

Foldseek 3Di:
DDPVVVVVVVVVVVVVVVVVVVLVVLLQVLQQVLQDPALVSAAEAEDELPDDPVSVVVSVVVVQVVQVSSASDDDPNHGQFRAFDDDPPDADSNTWGWHWYWYHYPPWIKIFIATRNVRAGFWMDLRSDQQDEIEGEPPDRDHPNGNYDYDPHHSDDDPPVPDDDDSCVSVVCNVVSNVD

Secondary structure (DSSP, 8-state):
--HHHHHHHHHHHHHHHHHHHHHHHHHHHHHHHT--SSGGGS-EEEEETT--HHHHHHHHHHHHHHHHHH-S-EETTEEPPPPPPP-STT-GGGT--EEEEEEE-SS-EEEEEEETTT--EEEEESSS-TTSPEEE-TTS---TTS-EEE-SS------GGG---STTHHHHHHHHHTT-